Protein AF-A0A357I8U9-F1 (afdb_monomer_lite)

pLDDT: mean 96.87, std 3.0, range [77.12, 98.56]

Secondary structure (DSSP, 8-state):
--HHHHHHHHHHHHHHHHHHHTTS-HHHHHHHHTTS-PPPHHHHHHHHHHTTT-S-HHHHHT-

Structure (mmCIF, N/CA/C/O backbone):
data_AF-A0A357I8U9-F1
#
_entry.id   AF-A0A357I8U9-F1
#
loop_
_atom_site.group_PDB
_atom_site.id
_atom_site.type_symbol
_atom_site.label_atom_id
_atom_site.label_alt_id
_atom_site.label_comp_id
_atom_site.label_asym_id
_atom_site.label_entity_id
_atom_site.label_seq_id
_atom_site.pdbx_PDB_ins_code
_atom_site.Cartn_x
_atom_site.Cartn_y
_atom_site.Cartn_z
_atom_site.occupancy
_atom_site.B_iso_or_equiv
_atom_site.auth_seq_id
_atom_site.auth_comp_id
_atom_site.auth_asym_id
_atom_site.auth_atom_id
_atom_site.pdbx_PDB_model_num
ATOM 1 N N . MET A 1 1 ? -8.754 -2.086 -6.301 1.00 93.88 1 MET A N 1
ATOM 2 C CA . MET A 1 1 ? -8.265 -0.977 -7.153 1.00 93.88 1 MET A CA 1
ATOM 3 C C . MET A 1 1 ? -6.734 -0.985 -7.239 1.00 93.88 1 MET A C 1
ATOM 5 O O . MET A 1 1 ? -6.104 -1.729 -6.493 1.00 93.88 1 MET A O 1
ATOM 9 N N . SER A 1 2 ? -6.129 -0.267 -8.188 1.00 97.06 2 SER A N 1
ATOM 10 C CA . SER A 1 2 ? -4.674 -0.066 -8.275 1.00 97.06 2 SER A CA 1
ATOM 11 C C . SER A 1 2 ? -4.212 0.960 -7.236 1.00 97.06 2 SER A C 1
ATOM 13 O O . SER A 1 2 ? -5.027 1.672 -6.652 1.00 97.06 2 SER A O 1
ATOM 15 N N . ALA A 1 3 ? -2.900 1.075 -7.018 1.00 96.75 3 ALA A N 1
ATOM 16 C CA . ALA A 1 3 ? -2.360 2.108 -6.133 1.00 96.75 3 ALA A CA 1
ATOM 17 C C . ALA A 1 3 ? -2.637 3.536 -6.648 1.00 96.75 3 ALA A C 1
ATOM 19 O O . ALA A 1 3 ? -2.823 4.441 -5.840 1.00 96.75 3 ALA A O 1
ATOM 20 N N . ALA A 1 4 ? -2.701 3.737 -7.970 1.00 97.25 4 ALA A N 1
ATOM 21 C CA . ALA A 1 4 ? -3.074 5.022 -8.563 1.00 97.25 4 ALA A CA 1
ATOM 22 C C . ALA A 1 4 ? -4.543 5.364 -8.275 1.00 97.25 4 ALA A C 1
ATOM 24 O O . ALA A 1 4 ? -4.824 6.418 -7.712 1.00 97.25 4 ALA A O 1
ATOM 25 N N . GLU A 1 5 ? -5.451 4.425 -8.564 1.00 97.94 5 GLU A N 1
ATOM 26 C CA . GLU A 1 5 ? -6.892 4.565 -8.306 1.00 97.94 5 GLU A CA 1
ATOM 27 C C . GLU A 1 5 ? -7.167 4.841 -6.815 1.00 97.94 5 GLU A C 1
ATOM 29 O O . GLU A 1 5 ? -8.007 5.668 -6.476 1.00 97.94 5 GLU A O 1
ATOM 34 N N . TYR A 1 6 ? -6.418 4.198 -5.911 1.00 97.75 6 TYR A N 1
ATOM 35 C CA . TYR A 1 6 ? -6.546 4.409 -4.465 1.00 97.75 6 TYR A CA 1
ATOM 36 C C . TYR A 1 6 ? -6.191 5.839 -4.039 1.00 97.75 6 TYR A C 1
ATOM 38 O O . TYR A 1 6 ? -6.872 6.446 -3.213 1.00 97.75 6 TYR A O 1
ATOM 46 N N . VAL A 1 7 ? -5.118 6.392 -4.609 1.00 97.50 7 VAL A N 1
ATOM 47 C CA . VAL A 1 7 ? -4.691 7.772 -4.340 1.00 97.50 7 VAL A CA 1
ATOM 48 C C . VAL A 1 7 ? -5.693 8.771 -4.904 1.00 97.50 7 VAL A C 1
ATOM 50 O O . VAL A 1 7 ? -5.952 9.782 -4.260 1.00 97.50 7 VAL A O 1
ATOM 53 N N . GLU A 1 8 ? -6.258 8.505 -6.078 1.00 97.56 8 GLU A N 1
ATOM 54 C CA . GLU A 1 8 ? -7.294 9.356 -6.669 1.00 97.56 8 GLU A CA 1
ATOM 55 C C . GLU A 1 8 ? -8.580 9.351 -5.835 1.00 97.56 8 GLU A C 1
ATOM 57 O O . GLU A 1 8 ? -9.162 10.409 -5.612 1.00 97.56 8 GLU A O 1
ATOM 62 N N . ALA A 1 9 ? -8.984 8.189 -5.312 1.00 97.44 9 ALA A N 1
ATOM 63 C CA . ALA A 1 9 ? -10.196 8.047 -4.509 1.00 97.44 9 ALA A CA 1
ATOM 64 C C . ALA A 1 9 ? -10.074 8.656 -3.100 1.00 97.44 9 ALA A C 1
ATOM 66 O O . ALA A 1 9 ? -11.018 9.277 -2.611 1.00 97.44 9 ALA A O 1
ATOM 67 N N . TYR A 1 10 ? -8.927 8.479 -2.434 1.00 97.06 10 TYR A N 1
ATOM 68 C CA . TYR A 1 10 ? -8.783 8.784 -1.000 1.00 97.06 10 TYR A CA 1
ATOM 69 C C . TYR A 1 10 ? -7.711 9.825 -0.664 1.00 97.06 10 TYR A C 1
ATOM 71 O O . TYR A 1 10 ? -7.617 10.286 0.477 1.00 97.06 10 TYR A O 1
ATOM 79 N N . GLY A 1 11 ? -6.886 10.205 -1.636 1.00 97.44 11 GLY A N 1
ATOM 80 C CA . GLY A 1 11 ? -5.783 11.137 -1.452 1.00 97.44 11 GLY A CA 1
ATOM 81 C C . GLY A 1 11 ? -4.545 10.534 -0.778 1.00 97.44 11 GLY A C 1
ATOM 82 O O . GLY A 1 11 ? -4.517 9.415 -0.261 1.00 97.44 11 GLY A O 1
ATOM 83 N N . TRP A 1 12 ? -3.473 11.331 -0.759 1.00 96.75 12 TRP A N 1
ATOM 84 C CA . TRP A 1 12 ? -2.156 10.891 -0.286 1.00 96.75 12 TRP A CA 1
ATOM 85 C C . TRP A 1 12 ? -2.067 10.616 1.212 1.00 96.75 12 TRP A C 1
ATOM 87 O O . TRP A 1 12 ? -1.204 9.841 1.617 1.00 96.75 12 TRP A O 1
ATOM 97 N N . LYS A 1 13 ? -2.921 11.241 2.030 1.00 97.38 13 LYS A N 1
ATOM 98 C CA . LYS A 1 13 ? -2.914 11.018 3.480 1.00 97.38 13 LYS A CA 1
ATOM 99 C C . LYS A 1 13 ? -3.300 9.572 3.800 1.00 97.38 13 LYS A C 1
ATOM 101 O O . LYS A 1 13 ? -2.517 8.858 4.413 1.00 97.38 13 LYS A O 1
ATOM 106 N N . LYS A 1 14 ? -4.444 9.117 3.284 1.00 96.94 14 LYS A N 1
ATOM 107 C CA . LYS A 1 14 ? -4.926 7.747 3.491 1.00 96.94 14 LYS A CA 1
ATOM 108 C C . LYS A 1 14 ? -4.012 6.706 2.835 1.00 96.94 14 LYS A C 1
ATOM 110 O O . LYS A 1 14 ? -3.712 5.682 3.437 1.00 96.94 14 LYS A O 1
ATOM 115 N N . ALA A 1 15 ? -3.485 6.993 1.644 1.00 97.56 15 ALA A N 1
ATOM 116 C CA . ALA A 1 15 ? -2.496 6.124 1.002 1.00 97.56 15 ALA A CA 1
ATOM 117 C C . ALA A 1 15 ? -1.209 5.959 1.839 1.00 97.56 15 ALA A C 1
ATOM 119 O O . ALA A 1 15 ? -0.645 4.867 1.892 1.00 97.56 15 ALA A O 1
ATOM 120 N N . ALA A 1 16 ? -0.746 7.023 2.507 1.00 97.81 16 ALA A N 1
ATOM 121 C CA . ALA A 1 16 ? 0.407 6.954 3.403 1.00 97.81 16 ALA A CA 1
ATOM 122 C C . ALA A 1 16 ? 0.120 6.091 4.640 1.00 97.81 16 ALA A C 1
ATOM 124 O O . ALA A 1 16 ? 0.942 5.246 4.978 1.00 97.81 16 ALA A O 1
ATOM 125 N N . GLU A 1 17 ? -1.057 6.238 5.253 1.00 98.31 17 GLU A N 1
ATOM 126 C CA . GLU A 1 17 ? -1.480 5.420 6.400 1.00 98.31 17 GLU A CA 1
ATOM 127 C C . GLU A 1 17 ? -1.522 3.922 6.044 1.00 98.31 17 GLU A C 1
ATOM 129 O O . GLU A 1 17 ? -1.015 3.087 6.794 1.00 98.31 17 GLU A O 1
ATOM 134 N N . VAL A 1 18 ? -2.053 3.565 4.866 1.00 98.25 18 VAL A N 1
ATOM 135 C CA . VAL A 1 18 ? -2.034 2.179 4.355 1.00 98.25 18 VAL A CA 1
ATOM 136 C C . VAL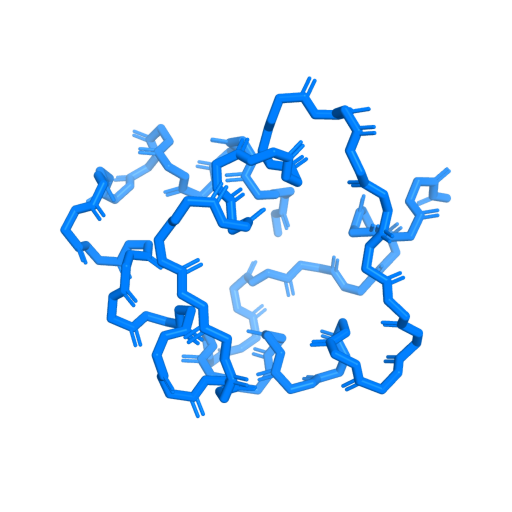 A 1 18 ? -0.603 1.685 4.140 1.00 98.25 18 VAL A C 1
ATOM 138 O O . VAL A 1 18 ? -0.267 0.565 4.522 1.00 98.25 18 VAL A O 1
ATOM 141 N N . ALA A 1 19 ? 0.254 2.514 3.542 1.00 98.12 19 ALA A N 1
ATOM 142 C CA . ALA A 1 19 ? 1.651 2.174 3.295 1.00 98.12 19 ALA A CA 1
ATOM 143 C C . ALA A 1 19 ? 2.416 1.900 4.602 1.00 98.12 19 ALA A C 1
ATOM 145 O O . ALA A 1 19 ? 3.156 0.920 4.688 1.00 98.12 19 ALA A O 1
ATOM 146 N N . GLU A 1 20 ? 2.215 2.732 5.623 1.00 98.38 20 GLU A N 1
ATOM 147 C CA . GLU A 1 20 ? 2.827 2.572 6.945 1.00 98.38 20 GLU A CA 1
ATOM 148 C C . GLU A 1 20 ? 2.303 1.321 7.661 1.00 98.38 20 GLU A C 1
ATOM 150 O O . GLU A 1 20 ? 3.104 0.508 8.124 1.00 98.38 20 GLU A O 1
ATOM 155 N N . ARG A 1 21 ? 0.980 1.091 7.659 1.00 98.31 21 ARG A N 1
ATOM 156 C CA . ARG A 1 21 ? 0.358 -0.142 8.189 1.00 98.31 21 ARG A CA 1
ATOM 157 C C . ARG A 1 21 ? 0.901 -1.404 7.514 1.00 98.31 21 ARG A C 1
ATOM 159 O O . ARG A 1 21 ? 1.120 -2.411 8.179 1.00 98.31 21 ARG A O 1
ATOM 166 N N . ALA A 1 22 ? 1.160 -1.348 6.209 1.00 98.06 22 ALA A N 1
ATOM 167 C CA . ALA A 1 22 ? 1.745 -2.450 5.449 1.00 98.06 22 ALA A CA 1
ATOM 168 C C . ALA A 1 22 ? 3.262 -2.614 5.662 1.00 98.06 22 ALA A C 1
ATOM 170 O O . ALA A 1 22 ? 3.872 -3.489 5.046 1.00 98.06 22 ALA A O 1
ATOM 171 N N . GLY A 1 23 ? 3.895 -1.788 6.502 1.00 98.12 23 GLY A N 1
ATOM 172 C CA . GLY A 1 23 ? 5.327 -1.844 6.795 1.00 98.12 23 GLY A CA 1
ATOM 173 C C . GLY A 1 23 ? 6.214 -1.321 5.662 1.00 98.12 23 GLY A C 1
ATOM 174 O O . GLY A 1 23 ? 7.298 -1.858 5.431 1.00 98.12 23 GLY A O 1
ATOM 175 N N . THR A 1 24 ? 5.749 -0.313 4.921 1.00 97.38 24 THR A N 1
ATOM 176 C CA . THR A 1 24 ? 6.546 0.475 3.970 1.00 97.38 24 THR A CA 1
ATOM 177 C C .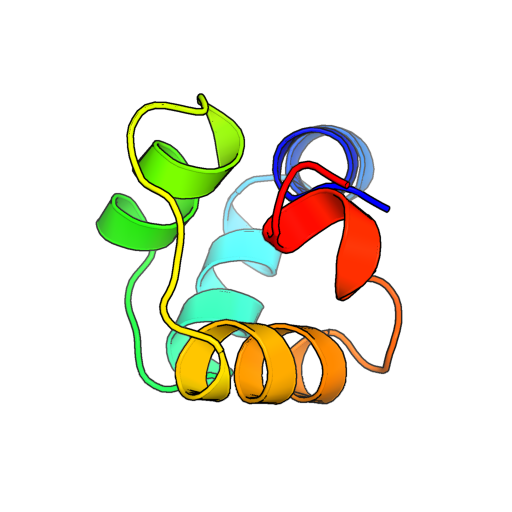 THR A 1 24 ? 6.373 1.974 4.262 1.00 97.38 24 THR A C 1
ATOM 179 O O . THR A 1 24 ? 6.112 2.353 5.399 1.00 97.38 24 THR 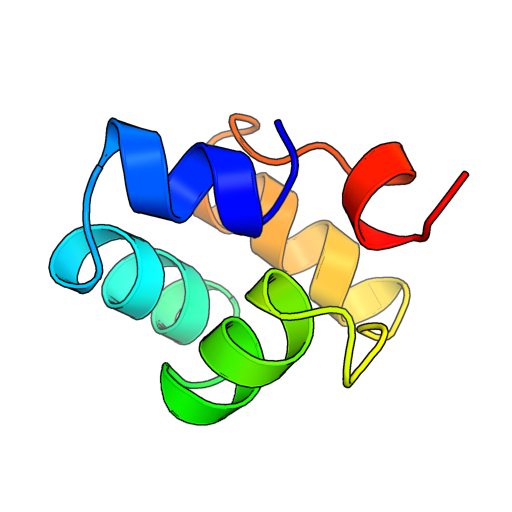A O 1
ATOM 182 N N . ASN A 1 25 ? 6.580 2.856 3.281 1.00 97.94 25 ASN A N 1
ATOM 183 C CA . ASN A 1 25 ? 6.431 4.299 3.449 1.00 97.94 25 ASN A CA 1
ATOM 184 C C . ASN A 1 25 ? 5.733 4.961 2.254 1.00 97.94 25 ASN A C 1
ATOM 186 O O . ASN A 1 25 ? 5.634 4.399 1.158 1.00 97.94 25 ASN A O 1
ATOM 190 N N . ARG A 1 26 ? 5.300 6.210 2.460 1.00 97.19 26 ARG A N 1
ATOM 191 C CA . ARG A 1 26 ? 4.624 7.029 1.443 1.00 97.19 26 ARG A CA 1
ATOM 192 C C . ARG A 1 26 ? 5.413 7.152 0.137 1.00 97.19 26 ARG A C 1
ATOM 194 O O . ARG A 1 26 ? 4.815 7.105 -0.933 1.00 97.19 26 ARG A O 1
ATOM 201 N N . ALA A 1 27 ? 6.733 7.331 0.200 1.00 97.50 27 ALA A N 1
ATOM 202 C CA . ALA A 1 27 ? 7.557 7.524 -0.995 1.00 97.50 27 ALA A CA 1
ATOM 203 C C . ALA A 1 27 ? 7.615 6.254 -1.856 1.00 97.50 27 ALA A C 1
ATOM 205 O O . ALA A 1 27 ? 7.529 6.328 -3.081 1.00 97.50 27 ALA A O 1
ATOM 206 N N . TYR A 1 28 ? 7.702 5.086 -1.223 1.00 97.69 28 TYR A N 1
ATOM 207 C CA . TYR A 1 28 ? 7.656 3.806 -1.917 1.00 97.69 28 TYR A CA 1
ATOM 208 C C . TYR A 1 28 ? 6.268 3.552 -2.511 1.00 97.69 28 TYR A C 1
ATOM 210 O O . TYR A 1 28 ? 6.157 3.212 -3.687 1.00 97.69 28 TYR A O 1
ATOM 218 N N . PHE A 1 29 ? 5.200 3.816 -1.750 1.00 97.88 29 PHE A N 1
ATOM 219 C CA . PHE A 1 29 ? 3.830 3.728 -2.261 1.00 97.88 29 PHE A CA 1
ATOM 220 C C . PHE A 1 29 ? 3.600 4.669 -3.453 1.00 97.88 29 PHE A C 1
ATOM 222 O O . PHE A 1 29 ? 2.990 4.271 -4.442 1.00 97.88 29 PHE A O 1
ATOM 229 N N . TYR A 1 30 ? 4.151 5.888 -3.417 1.00 97.38 30 TYR A N 1
ATOM 230 C CA . TYR A 1 30 ? 4.130 6.814 -4.551 1.00 97.38 30 TYR A CA 1
ATOM 231 C C . TYR A 1 30 ? 4.771 6.203 -5.803 1.00 97.38 30 TYR A C 1
ATOM 233 O O . TYR A 1 30 ? 4.198 6.285 -6.888 1.00 97.38 30 TYR A O 1
ATOM 241 N N . GLN A 1 31 ? 5.927 5.547 -5.666 1.00 97.81 31 GLN A N 1
ATOM 242 C CA . GLN A 1 31 ? 6.580 4.870 -6.790 1.00 97.81 31 GLN A CA 1
ATOM 243 C C . GLN A 1 31 ? 5.729 3.721 -7.348 1.00 97.81 31 GLN A C 1
ATOM 245 O O . GLN A 1 31 ? 5.705 3.538 -8.564 1.00 97.81 31 GLN A O 1
ATOM 250 N N . ILE A 1 32 ? 5.004 2.989 -6.493 1.00 97.25 32 ILE A N 1
ATOM 251 C CA . ILE A 1 32 ? 4.043 1.961 -6.926 1.00 97.25 32 ILE A CA 1
ATOM 252 C C . ILE A 1 32 ? 2.883 2.602 -7.695 1.00 97.25 32 ILE A C 1
ATOM 254 O O . ILE A 1 32 ? 2.574 2.181 -8.806 1.00 97.25 32 ILE A O 1
ATOM 258 N N . ALA A 1 33 ? 2.272 3.655 -7.149 1.00 96.88 33 ALA A N 1
ATOM 259 C CA . ALA A 1 33 ? 1.156 4.361 -7.781 1.00 96.88 33 ALA A CA 1
ATOM 260 C C . ALA A 1 33 ? 1.534 4.990 -9.132 1.00 96.88 33 ALA A C 1
ATOM 262 O O . ALA A 1 33 ? 0.699 5.085 -10.024 1.00 96.88 33 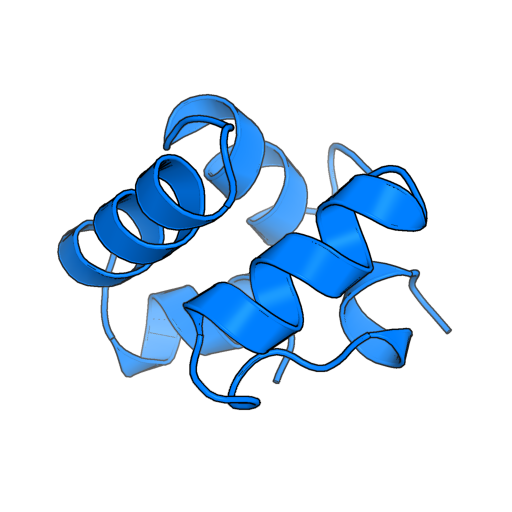ALA A O 1
ATOM 263 N N . LYS A 1 34 ? 2.797 5.392 -9.313 1.00 96.50 34 LYS A N 1
ATOM 264 C CA . LYS A 1 34 ? 3.325 5.886 -10.595 1.00 96.50 34 LYS A CA 1
ATOM 265 C C . LYS A 1 34 ? 3.808 4.782 -11.542 1.00 96.50 34 LYS A C 1
ATOM 267 O O . LYS A 1 34 ? 4.304 5.105 -12.615 1.00 96.50 34 LYS A O 1
ATOM 272 N N . GLY A 1 35 ? 3.707 3.508 -11.157 1.00 94.94 35 GLY A N 1
ATOM 273 C CA . GLY A 1 35 ? 4.188 2.377 -11.958 1.00 94.94 35 GLY A CA 1
ATOM 274 C C . GLY A 1 35 ? 5.715 2.284 -12.074 1.00 94.94 35 GLY A C 1
ATOM 275 O O . GLY A 1 35 ? 6.223 1.504 -12.870 1.00 94.94 35 GLY A O 1
ATOM 276 N N . ILE A 1 36 ? 6.464 3.057 -11.281 1.00 96.44 36 ILE A N 1
ATOM 277 C CA . ILE A 1 36 ? 7.937 3.084 -11.286 1.00 96.44 36 ILE A CA 1
ATOM 278 C C . ILE A 1 36 ? 8.496 1.827 -10.611 1.00 96.44 36 ILE A C 1
ATOM 280 O O . ILE A 1 36 ? 9.542 1.305 -10.997 1.00 96.44 36 ILE A O 1
ATOM 284 N N . ARG A 1 37 ? 7.813 1.347 -9.567 1.00 95.31 37 ARG A N 1
ATOM 285 C CA . ARG A 1 37 ? 8.192 0.144 -8.823 1.00 95.31 37 ARG A CA 1
ATOM 286 C C . ARG A 1 37 ? 7.034 -0.830 -8.765 1.00 95.31 37 ARG A C 1
ATOM 288 O O . ARG A 1 37 ? 5.896 -0.446 -8.522 1.00 95.31 37 ARG A O 1
ATOM 295 N N . ARG A 1 38 ? 7.371 -2.110 -8.874 1.00 95.38 38 ARG A N 1
ATOM 296 C CA . ARG A 1 38 ? 6.482 -3.211 -8.516 1.00 95.38 38 ARG A CA 1
ATOM 297 C C . ARG A 1 38 ? 6.821 -3.670 -7.093 1.00 95.38 38 ARG A C 1
ATOM 299 O O . ARG A 1 38 ? 7.999 -3.928 -6.832 1.00 95.38 38 ARG A O 1
ATOM 306 N N . PRO A 1 39 ? 5.846 -3.757 -6.172 1.00 97.12 39 PRO A N 1
ATOM 307 C CA . PRO A 1 39 ? 6.091 -4.317 -4.848 1.00 97.12 39 PRO A CA 1
ATOM 308 C C . PRO A 1 39 ? 6.439 -5.810 -4.945 1.00 97.12 39 PRO A C 1
ATOM 310 O O . PRO A 1 39 ? 6.109 -6.481 -5.924 1.00 97.12 39 PRO A O 1
ATOM 313 N N . SER A 1 40 ? 7.083 -6.354 -3.910 1.00 97.56 40 SER A N 1
ATOM 314 C CA . SER A 1 40 ? 7.189 -7.809 -3.765 1.00 97.56 40 SER A CA 1
ATOM 315 C C . SER A 1 40 ? 5.806 -8.425 -3.520 1.00 97.56 40 SER A C 1
ATOM 317 O O . SER A 1 40 ? 4.898 -7.742 -3.047 1.00 97.56 40 SER A O 1
ATOM 319 N N . VAL A 1 41 ? 5.656 -9.730 -3.778 1.00 97.62 41 VAL A N 1
ATOM 320 C CA . VAL A 1 41 ? 4.417 -10.479 -3.478 1.00 97.62 41 VAL A CA 1
ATOM 321 C C . VAL A 1 41 ? 3.988 -10.276 -2.024 1.00 97.62 41 VAL A C 1
ATOM 323 O O . VAL A 1 41 ? 2.820 -10.015 -1.752 1.00 97.62 41 VAL A O 1
ATOM 326 N N . GLU A 1 42 ? 4.942 -10.348 -1.097 1.00 98.19 42 GLU A N 1
ATOM 327 C CA . GLU A 1 42 ? 4.675 -10.201 0.333 1.00 98.19 42 GLU A CA 1
ATOM 328 C C . GLU A 1 42 ? 4.226 -8.784 0.702 1.00 98.19 42 GLU A C 1
ATOM 330 O O . GLU A 1 42 ? 3.286 -8.595 1.470 1.00 98.19 42 GLU A O 1
ATOM 335 N N . LEU A 1 43 ? 4.855 -7.757 0.122 1.00 98.12 43 LEU A N 1
ATOM 336 C CA . LEU A 1 43 ? 4.407 -6.382 0.326 1.00 98.12 43 LEU A CA 1
ATOM 337 C C . LEU A 1 43 ? 3.028 -6.143 -0.304 1.00 98.12 43 LEU A C 1
ATOM 339 O O . LEU A 1 43 ? 2.205 -5.464 0.297 1.00 98.12 43 LEU A O 1
ATOM 343 N N . ALA A 1 44 ? 2.750 -6.716 -1.476 1.00 98.25 44 ALA A N 1
ATOM 344 C CA . A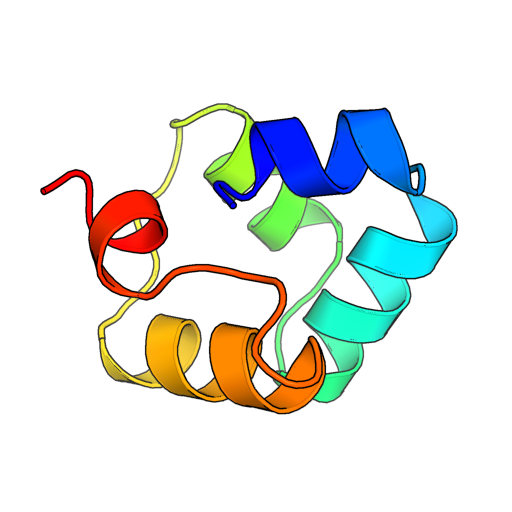LA A 1 44 ? 1.446 -6.597 -2.119 1.00 98.25 44 ALA A CA 1
ATOM 345 C C . ALA A 1 44 ? 0.328 -7.202 -1.256 1.00 98.25 44 ALA A C 1
ATOM 347 O O . ALA A 1 44 ? -0.705 -6.562 -1.092 1.00 98.25 44 ALA A O 1
ATOM 348 N N . LYS A 1 45 ? 0.542 -8.377 -0.646 1.00 98.38 45 LYS A N 1
ATOM 349 C CA . LYS A 1 45 ? -0.413 -8.975 0.305 1.00 98.38 45 LYS A CA 1
ATOM 350 C C . LYS A 1 45 ? -0.676 -8.063 1.504 1.00 98.38 45 LYS A C 1
ATOM 352 O O . LYS A 1 45 ? -1.827 -7.735 1.773 1.00 98.38 45 LYS A O 1
ATOM 357 N N . ARG A 1 46 ? 0.385 -7.567 2.150 1.00 98.56 46 ARG A N 1
ATOM 358 C CA . ARG A 1 46 ? 0.262 -6.639 3.288 1.00 98.56 46 ARG A CA 1
ATOM 359 C C . ARG A 1 46 ? -0.448 -5.339 2.919 1.00 98.56 46 ARG A C 1
ATOM 361 O O . ARG A 1 46 ? -1.204 -4.818 3.726 1.00 98.56 46 ARG A O 1
ATOM 368 N N . LEU A 1 47 ? -0.232 -4.814 1.712 1.00 98.38 47 LEU A N 1
ATOM 369 C CA . LEU A 1 47 ? -0.941 -3.629 1.219 1.00 98.38 47 LEU A CA 1
ATOM 370 C C . LEU A 1 47 ? -2.437 -3.898 1.025 1.00 98.38 47 LEU A C 1
ATOM 372 O O . LEU A 1 47 ? -3.247 -3.055 1.395 1.00 98.38 47 LEU A O 1
ATOM 376 N N . VAL A 1 48 ? -2.807 -5.063 0.485 1.00 98.38 48 VAL A N 1
ATOM 377 C CA . VAL A 1 48 ? -4.213 -5.478 0.350 1.00 98.38 48 VAL A CA 1
ATOM 378 C C . VAL A 1 48 ? -4.876 -5.548 1.725 1.00 98.38 48 VAL A C 1
ATOM 380 O O . VAL A 1 48 ? -5.898 -4.895 1.929 1.00 98.38 48 VAL A O 1
ATOM 383 N N . GLU A 1 49 ? -4.257 -6.239 2.682 1.00 98.38 49 GLU A N 1
ATOM 384 C CA . GLU A 1 49 ? -4.756 -6.353 4.060 1.00 98.38 49 GLU A CA 1
ATOM 385 C C . GLU A 1 49 ? -4.840 -4.992 4.767 1.00 98.38 49 GLU A C 1
ATOM 387 O O . GLU A 1 49 ? -5.867 -4.659 5.350 1.00 98.38 49 GLU A O 1
ATOM 392 N N . ALA A 1 50 ? -3.798 -4.161 4.672 1.00 98.31 50 ALA A N 1
ATOM 393 C CA . ALA A 1 50 ? -3.762 -2.833 5.289 1.00 98.31 50 ALA A CA 1
ATOM 394 C C . ALA A 1 50 ? -4.775 -1.849 4.687 1.00 98.31 50 ALA A C 1
ATOM 396 O O . ALA A 1 50 ? -5.136 -0.871 5.338 1.00 98.31 50 ALA A O 1
ATOM 397 N N . SER A 1 51 ? -5.209 -2.092 3.451 1.00 97.81 51 SER A N 1
ATOM 398 C CA . SER A 1 51 ? -6.273 -1.341 2.782 1.00 97.81 51 SER A CA 1
ATOM 399 C C . SER A 1 51 ? -7.657 -1.959 2.975 1.00 97.81 51 SER A C 1
ATOM 401 O O . SER A 1 51 ? -8.571 -1.597 2.251 1.00 97.81 51 SER A O 1
ATOM 403 N N . ASP A 1 52 ? -7.811 -2.942 3.865 1.00 97.44 52 ASP A N 1
ATOM 404 C CA . ASP A 1 52 ? -9.083 -3.630 4.099 1.00 97.44 52 ASP A CA 1
ATOM 405 C C . ASP A 1 52 ? -9.683 -4.224 2.796 1.00 97.44 52 ASP A C 1
ATOM 407 O O . ASP A 1 52 ? -10.888 -4.193 2.558 1.00 97.44 52 ASP A O 1
ATOM 411 N N . ASN A 1 53 ? -8.818 -4.796 1.942 1.00 97.31 53 ASN A N 1
ATOM 412 C CA . ASN A 1 53 ? -9.105 -5.354 0.606 1.00 97.31 53 ASN A CA 1
ATOM 413 C C . ASN A 1 53 ? -9.531 -4.344 -0.478 1.00 97.31 53 ASN A C 1
ATOM 415 O O . ASN A 1 53 ? -9.959 -4.742 -1.564 1.00 97.31 53 ASN A O 1
ATOM 419 N N . GLU A 1 54 ? -9.374 -3.042 -0.241 1.00 97.75 54 GLU A N 1
ATOM 420 C CA . GLU A 1 54 ? -9.638 -2.023 -1.258 1.00 97.75 54 GLU A CA 1
ATOM 421 C C . GLU A 1 54 ? -8.614 -2.085 -2.406 1.00 97.75 54 GLU A C 1
ATOM 423 O O . GLU A 1 54 ? -8.974 -1.974 -3.586 1.00 97.75 54 GLU A O 1
ATOM 428 N N . LEU A 1 55 ? -7.330 -2.302 -2.097 1.00 97.69 55 LEU A N 1
ATOM 429 C CA . LEU A 1 55 ? -6.290 -2.561 -3.095 1.00 97.69 55 LEU A CA 1
ATOM 430 C C . LEU A 1 55 ? -6.420 -3.978 -3.661 1.00 97.69 55 LEU A C 1
ATOM 432 O O . LEU A 1 55 ? -6.725 -4.935 -2.962 1.00 97.69 55 LEU A O 1
ATOM 436 N N . SER A 1 56 ? -6.155 -4.122 -4.960 1.00 98.00 56 SER A N 1
ATOM 437 C CA . SER A 1 56 ? -6.161 -5.420 -5.637 1.00 98.00 56 SER A CA 1
ATOM 438 C C . SER A 1 56 ? -4.742 -5.949 -5.780 1.00 98.00 56 SER A C 1
ATOM 440 O O . SER A 1 56 ? -3.885 -5.283 -6.364 1.00 98.00 56 SER A O 1
ATOM 442 N N . PHE A 1 57 ? -4.521 -7.180 -5.317 1.00 97.44 57 PHE A N 1
ATOM 443 C CA . PHE A 1 57 ? -3.255 -7.887 -5.497 1.00 97.44 57 PHE A CA 1
ATOM 444 C C . PHE A 1 57 ? -2.847 -7.959 -6.976 1.00 97.44 57 PHE A C 1
ATOM 446 O O . PHE A 1 57 ? -1.722 -7.607 -7.317 1.00 97.44 57 PHE A O 1
ATOM 453 N N . LEU A 1 58 ? -3.767 -8.350 -7.865 1.00 96.44 58 LEU A N 1
ATOM 454 C CA . LEU A 1 58 ? -3.489 -8.495 -9.300 1.00 96.44 58 LEU A CA 1
ATOM 455 C C . LEU A 1 58 ? -3.050 -7.163 -9.921 1.00 96.44 58 LEU A C 1
ATOM 457 O O . LEU A 1 58 ? -1.971 -7.082 -10.508 1.00 96.44 58 LEU A O 1
ATOM 461 N N . LYS A 1 59 ? -3.790 -6.080 -9.639 1.00 96.38 59 LYS A N 1
ATOM 462 C CA . LYS A 1 59 ? -3.427 -4.737 -10.116 1.00 96.38 59 LYS A CA 1
ATOM 463 C C . LYS A 1 59 ? -2.081 -4.252 -9.562 1.00 96.38 59 LYS A C 1
ATOM 465 O O . LYS A 1 59 ? -1.32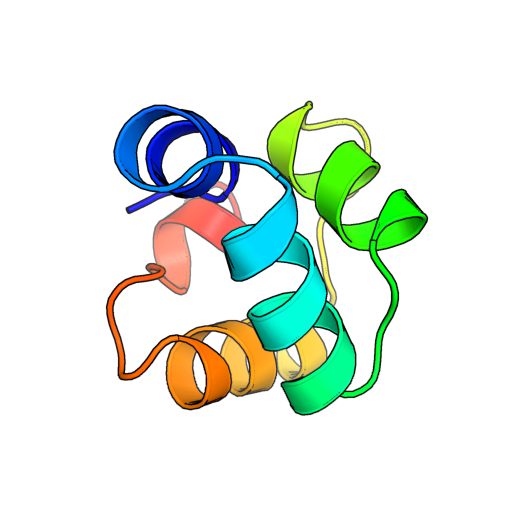2 -3.632 -10.299 1.00 96.38 59 LYS A O 1
ATOM 470 N N . LEU A 1 60 ? -1.753 -4.533 -8.295 1.00 95.19 60 LEU A N 1
ATOM 471 C CA . LEU A 1 60 ? -0.435 -4.215 -7.714 1.00 95.19 60 LEU A CA 1
ATOM 472 C C . LEU A 1 60 ? 0.699 -5.010 -8.373 1.00 95.19 60 LEU A C 1
ATOM 474 O O . LEU A 1 60 ? 1.828 -4.529 -8.471 1.00 95.19 60 LEU A O 1
ATOM 478 N N . MET A 1 61 ? 0.396 -6.221 -8.834 1.00 95.25 61 MET A N 1
ATOM 479 C CA . MET A 1 61 ? 1.332 -7.080 -9.542 1.00 95.25 61 MET A CA 1
ATOM 480 C C . MET A 1 61 ? 1.370 -6.809 -11.052 1.00 95.25 61 MET A C 1
ATOM 482 O O . MET A 1 61 ? 2.198 -7.421 -11.719 1.00 95.25 61 MET A O 1
ATOM 486 N N . GLY A 1 62 ? 0.554 -5.897 -11.586 1.00 86.62 62 GLY A N 1
ATOM 487 C CA . GLY A 1 62 ? 0.524 -5.575 -13.016 1.00 86.62 62 GLY A CA 1
ATOM 488 C C . GLY A 1 62 ? 0.012 -6.720 -13.894 1.00 86.62 62 GLY A C 1
ATOM 489 O O . GLY A 1 62 ? 0.516 -6.886 -15.002 1.00 86.62 62 GLY A O 1
ATOM 490 N N . VAL A 1 63 ? -0.924 -7.524 -13.374 1.00 77.12 63 VAL A N 1
ATOM 491 C CA . VAL A 1 63 ? -1.583 -8.644 -14.071 1.00 77.12 63 VAL A CA 1
ATOM 492 C C . VAL A 1 63 ? -3.086 -8.402 -14.118 1.00 77.12 63 VAL A C 1
ATOM 494 O O . VAL A 1 63 ? -3.617 -7.859 -13.120 1.00 77.12 63 VAL A O 1
#

Sequence (63 aa):
MSAAEYVEAYGWKKAAEVAERAGTNRAYFYQIAKGIRRPSVELAKRLVEASDNELSFLKLMGV

Radius of gyration: 9.7 Å; chains: 1; bounding box: 18×22×22 Å

Foldseek 3Di:
DFLLVVCVVPNLVLSQQLQVQLVHGSVVSVCLNVVVDQDDLSSLVSSCVSVVNPHDSCNSRVD